Protein AF-A0A9W7I0G0-F1 (afdb_monomer)

InterPro domains:
  IPR007750 Protein of unknown function DUF674 [PF05056] (15-98)
  IPR007750 Protein of unknown function DUF674 [PTHR33103] (7-98)

Radius of gyration: 18.76 Å; Cα contacts (8 Å, |Δi|>4): 47; chains: 1; bounding box: 47×46×47 Å

Foldseek 3Di:
DDDDDDDDDDPDPDDPDDDPADPDDPDHPPFDWDQAQQRDIDTDDPVVVVVVCVVVVPPDPVPDDDDDDDDDPVLVVQLVVQNVPHSRRCCVRPPDDPPDDDPDD

Secondary structure (DSSP, 8-state):
--------PPP-------TTS---SSS-TT--EEE-TT--EEE--HHHHHHHHHHTT---GGG---------HHHHHHHHHHHTT-S-HHHHHHTS--TT-PPP-

Mean predicted aligned error: 12.9 Å

pLDDT: mean 76.41, std 18.71, range [35.84, 95.69]

Structure (mmCIF, N/CA/C/O backbone):
data_AF-A0A9W7I0G0-F1
#
_entry.id   AF-A0A9W7I0G0-F1
#
loop_
_atom_site.group_PDB
_atom_site.id
_atom_site.type_symbol
_atom_site.label_atom_id
_atom_site.label_alt_id
_atom_site.label_comp_id
_atom_site.label_asym_id
_atom_site.label_entity_id
_atom_site.label_seq_id
_atom_site.pdbx_PDB_ins_code
_atom_site.Cartn_x
_atom_site.Cartn_y
_atom_site.Cartn_z
_atom_site.occupancy
_atom_site.B_iso_or_equiv
_atom_site.auth_seq_id
_atom_site.auth_comp_id
_atom_site.auth_asym_id
_atom_site.auth_atom_id
_atom_site.pdbx_PDB_model_num
ATOM 1 N N . MET A 1 1 ? -33.365 4.850 -3.389 1.00 35.84 1 MET A N 1
ATOM 2 C CA . MET A 1 1 ? -32.815 5.903 -4.267 1.00 35.84 1 MET A CA 1
ATOM 3 C C . MET A 1 1 ? -31.499 5.386 -4.838 1.00 35.84 1 MET A C 1
ATOM 5 O O . MET A 1 1 ? -30.573 5.186 -4.066 1.00 35.84 1 MET A O 1
ATOM 9 N N . ASN A 1 2 ? -31.432 5.066 -6.129 1.00 41.19 2 ASN A N 1
ATOM 10 C CA . ASN A 1 2 ? -30.206 4.669 -6.828 1.00 41.19 2 ASN A CA 1
ATOM 11 C C . ASN A 1 2 ? -29.677 5.876 -7.616 1.00 41.19 2 ASN A C 1
ATOM 13 O O . ASN A 1 2 ? -30.193 6.207 -8.677 1.00 41.19 2 ASN A O 1
ATOM 17 N N . THR A 1 3 ? -28.675 6.569 -7.082 1.00 43.38 3 THR A N 1
ATOM 18 C CA . THR A 1 3 ? -28.084 7.718 -7.776 1.00 43.38 3 THR A CA 1
ATOM 19 C C . THR A 1 3 ? -27.079 7.219 -8.809 1.00 43.38 3 THR A C 1
ATOM 21 O O . THR A 1 3 ? -26.049 6.648 -8.455 1.00 43.38 3 THR A O 1
ATOM 24 N N . THR A 1 4 ? -27.381 7.414 -10.089 1.00 46.12 4 THR A N 1
ATOM 25 C CA . THR A 1 4 ? -26.480 7.097 -11.201 1.00 46.12 4 THR A CA 1
ATOM 26 C C . THR A 1 4 ? -25.302 8.072 -11.190 1.00 46.12 4 THR A C 1
ATOM 28 O O . THR A 1 4 ? -25.496 9.277 -11.341 1.00 46.12 4 THR A O 1
ATOM 31 N N . ALA A 1 5 ? -24.081 7.574 -10.990 1.00 41.25 5 ALA A N 1
ATOM 32 C CA . ALA A 1 5 ? -22.877 8.394 -11.081 1.00 41.25 5 ALA A CA 1
ATOM 33 C C . ALA A 1 5 ? -22.491 8.580 -12.557 1.00 41.25 5 ALA A C 1
ATOM 35 O O . ALA A 1 5 ? -22.137 7.622 -13.243 1.00 41.25 5 ALA A O 1
ATOM 36 N N . THR A 1 6 ? -22.571 9.813 -13.052 1.00 47.00 6 THR A N 1
ATOM 37 C CA . THR A 1 6 ? -22.161 10.162 -14.417 1.00 47.00 6 THR A CA 1
ATOM 38 C C . THR A 1 6 ? -20.648 10.361 -14.454 1.00 47.00 6 THR A C 1
ATOM 40 O O . THR A 1 6 ? -20.123 11.293 -13.845 1.00 47.00 6 THR A O 1
ATOM 43 N N . TYR A 1 7 ? -19.936 9.488 -15.166 1.00 55.75 7 TYR A N 1
ATOM 44 C CA . TYR A 1 7 ? -18.500 9.632 -15.398 1.00 55.75 7 TYR A CA 1
ATOM 45 C C . TYR A 1 7 ? -18.245 10.802 -16.358 1.00 55.75 7 TYR A C 1
ATOM 47 O O . TYR A 1 7 ? -18.633 10.750 -17.525 1.00 55.75 7 TYR A O 1
ATOM 55 N N . VAL A 1 8 ? -17.615 11.869 -15.864 1.00 49.25 8 VAL A N 1
ATOM 56 C CA . VAL A 1 8 ? -17.233 13.035 -16.669 1.00 49.25 8 VAL A CA 1
ATOM 57 C C . VAL A 1 8 ? -15.764 12.926 -17.069 1.00 49.25 8 VAL A C 1
ATOM 59 O O . VAL A 1 8 ? -14.862 13.073 -16.247 1.00 49.25 8 VAL A O 1
ATOM 62 N N . ASN A 1 9 ? -15.506 12.662 -18.351 1.00 48.34 9 ASN A N 1
ATOM 63 C CA . ASN A 1 9 ? -14.161 12.804 -18.902 1.00 48.34 9 ASN A CA 1
ATOM 64 C C . ASN A 1 9 ? -13.757 14.290 -18.875 1.00 48.34 9 ASN A C 1
ATOM 66 O O . ASN A 1 9 ? -14.524 15.126 -19.361 1.00 48.34 9 ASN A O 1
ATOM 70 N N . PRO A 1 10 ? -12.560 14.647 -18.373 1.00 54.00 10 PRO A N 1
ATOM 71 C CA . PRO A 1 10 ? -12.049 16.003 -18.521 1.00 54.00 10 PRO A CA 1
ATOM 72 C C . PRO A 1 10 ? -11.884 16.351 -20.012 1.00 54.00 10 PRO A C 1
ATOM 74 O O . PRO A 1 10 ? -11.620 15.457 -20.825 1.00 54.00 10 PRO A O 1
ATOM 77 N N . PRO A 1 11 ? -12.050 17.633 -20.391 1.00 52.91 11 PRO A N 1
ATOM 78 C CA . PRO A 1 11 ? -12.024 18.057 -21.783 1.00 52.91 11 PRO A CA 1
ATOM 79 C C . PRO A 1 11 ? -10.702 17.658 -22.440 1.00 52.91 11 PRO A C 1
ATOM 81 O O . PRO A 1 11 ? -9.613 18.002 -21.978 1.00 52.91 11 PRO A O 1
ATOM 84 N N . ASN A 1 12 ? -10.833 16.896 -23.523 1.00 51.38 12 ASN A N 1
ATOM 85 C CA . ASN A 1 12 ? -9.749 16.355 -24.324 1.00 51.38 12 ASN A CA 1
ATOM 86 C C . ASN A 1 12 ? -8.853 17.505 -24.815 1.00 51.38 12 ASN A C 1
ATOM 88 O O . ASN A 1 12 ? -9.243 18.264 -25.705 1.00 51.38 12 ASN A O 1
ATOM 92 N N . LYS A 1 13 ? -7.657 17.672 -24.235 1.00 48.56 13 LYS A N 1
ATOM 93 C CA . LYS A 1 13 ? -6.672 18.607 -24.784 1.00 48.56 13 LYS A CA 1
ATOM 94 C C . LYS A 1 13 ? -6.211 18.008 -26.108 1.00 48.56 13 LYS A C 1
ATOM 96 O O . LYS A 1 13 ? -5.438 17.055 -26.110 1.00 48.56 13 LYS A O 1
ATOM 101 N N . VAL A 1 14 ? -6.706 18.546 -27.223 1.00 50.16 14 VAL A N 1
ATOM 102 C CA . VAL A 1 14 ? -6.259 18.165 -28.567 1.00 50.16 14 VAL A CA 1
ATOM 103 C C . VAL A 1 14 ? -4.743 18.311 -28.597 1.00 50.16 14 VAL A C 1
ATOM 105 O O . VAL A 1 14 ? -4.200 19.410 -28.516 1.00 50.16 14 VAL A O 1
ATOM 108 N N . SER A 1 15 ? -4.054 17.180 -28.608 1.00 46.69 15 SER A N 1
ATOM 109 C CA . SER A 1 15 ? -2.616 17.094 -28.791 1.00 46.69 15 SER A CA 1
ATOM 110 C C . SER A 1 15 ? -2.407 16.079 -29.895 1.00 46.69 15 SER A C 1
ATOM 112 O O . SER A 1 15 ? -2.572 14.876 -29.716 1.00 46.69 15 SER A O 1
ATOM 114 N N . THR A 1 16 ? -2.127 16.615 -31.073 1.00 47.78 16 THR A N 1
ATOM 115 C CA . THR A 1 16 ? -1.589 15.912 -32.230 1.00 47.78 16 THR A CA 1
ATOM 116 C C . THR A 1 16 ? -0.291 15.207 -31.832 1.00 47.78 16 THR A C 1
ATOM 118 O O . THR A 1 16 ? 0.770 15.820 -31.876 1.00 47.78 16 THR A O 1
ATOM 121 N N . ALA A 1 17 ? -0.363 13.946 -31.405 1.00 44.78 17 ALA A N 1
ATOM 122 C CA . ALA A 1 17 ? 0.785 13.043 -31.339 1.00 44.78 17 ALA A CA 1
ATOM 123 C C . ALA A 1 17 ? 0.320 11.591 -31.145 1.00 44.78 17 ALA A C 1
ATOM 125 O O . ALA A 1 17 ? -0.325 11.259 -30.156 1.00 44.78 17 ALA A O 1
ATOM 126 N N . THR A 1 18 ? 0.670 10.763 -32.128 1.00 39.16 18 THR A N 1
ATOM 127 C CA . THR A 1 18 ? 0.941 9.317 -32.097 1.00 39.16 18 THR A CA 1
ATOM 128 C C . THR A 1 18 ? 0.221 8.467 -31.037 1.00 39.16 18 THR A C 1
ATOM 130 O O . THR A 1 18 ? 0.488 8.532 -29.839 1.00 39.16 18 THR A O 1
ATOM 133 N N . SER A 1 19 ? -0.616 7.561 -31.539 1.00 48.94 19 SER A N 1
ATOM 134 C CA . SER A 1 19 ? -1.561 6.633 -30.899 1.00 48.94 19 SER A CA 1
ATOM 135 C C . SER A 1 19 ? -1.016 5.624 -29.863 1.00 48.94 19 SER A C 1
ATOM 137 O O . SER A 1 19 ? -1.624 4.576 -29.670 1.00 48.94 19 SER A O 1
ATOM 139 N N . ALA A 1 20 ? 0.103 5.893 -29.186 1.00 50.91 20 ALA A N 1
ATOM 140 C CA . ALA A 1 20 ? 0.719 4.970 -28.224 1.00 50.91 20 ALA A CA 1
ATOM 141 C C . ALA A 1 20 ? 0.791 5.495 -26.774 1.00 50.91 20 ALA A C 1
ATOM 143 O O . ALA A 1 20 ? 1.033 4.707 -25.864 1.00 50.91 20 ALA A O 1
ATOM 144 N N . ALA A 1 21 ? 0.572 6.792 -26.524 1.00 50.62 21 ALA A N 1
ATOM 145 C CA . ALA A 1 21 ? 0.963 7.414 -25.249 1.00 50.62 21 ALA A CA 1
ATOM 146 C C . ALA A 1 21 ? -0.184 7.930 -24.361 1.00 50.62 21 ALA A C 1
ATOM 148 O O . ALA A 1 21 ? 0.081 8.560 -23.342 1.00 50.62 21 ALA A O 1
ATOM 149 N N . ASN A 1 22 ? -1.451 7.687 -24.711 1.00 52.88 22 ASN A N 1
ATOM 150 C CA . ASN A 1 22 ? -2.585 8.273 -23.986 1.00 52.88 22 ASN A CA 1
ATOM 151 C C . ASN A 1 22 ? -3.627 7.225 -23.566 1.00 52.88 22 ASN A C 1
ATOM 153 O O . ASN A 1 22 ? -4.810 7.324 -23.884 1.00 52.88 22 ASN A O 1
ATOM 157 N N . LYS A 1 23 ? -3.194 6.192 -22.831 1.00 59.06 23 LYS A N 1
ATOM 158 C CA . LYS A 1 23 ? -4.129 5.456 -21.969 1.00 59.06 23 LYS A CA 1
ATOM 159 C C . LYS A 1 23 ? -4.421 6.348 -20.764 1.00 59.06 23 LYS A C 1
ATOM 161 O O . LYS A 1 23 ? -3.626 6.402 -19.832 1.00 59.06 23 LYS A O 1
ATOM 166 N N . GLY A 1 24 ? -5.520 7.096 -20.835 1.00 64.81 24 GLY A N 1
ATOM 167 C CA . GLY A 1 24 ? -5.981 7.961 -19.752 1.00 64.81 24 GLY A CA 1
ATOM 168 C C . GLY A 1 24 ? -6.154 7.173 -18.452 1.00 64.81 24 GLY A C 1
ATOM 169 O O . GLY A 1 24 ? -6.848 6.160 -18.418 1.00 64.81 24 GLY A O 1
ATOM 170 N N . GLY A 1 25 ? -5.492 7.630 -17.393 1.00 75.25 25 GLY A N 1
ATOM 171 C CA . GLY A 1 25 ? -5.503 7.025 -16.066 1.00 75.25 25 GLY A CA 1
ATOM 172 C C . GLY A 1 25 ? -4.751 7.911 -15.075 1.00 75.25 25 GLY A C 1
ATOM 173 O O . GLY A 1 25 ? -4.019 8.813 -15.477 1.00 75.25 25 GLY A O 1
ATOM 174 N N . TYR A 1 26 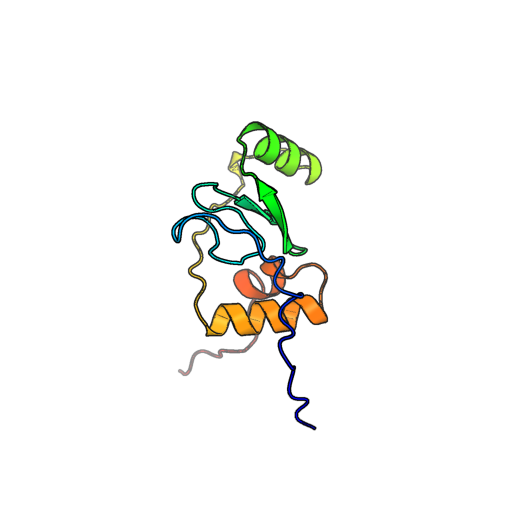? -4.947 7.677 -13.776 1.00 84.50 26 TYR A N 1
ATOM 175 C CA . TYR A 1 26 ? -4.305 8.472 -12.719 1.00 84.50 26 TYR A CA 1
ATOM 176 C C . TYR A 1 26 ? -2.788 8.221 -12.614 1.00 84.50 26 TYR A C 1
ATOM 178 O O . TYR A 1 26 ? -2.034 9.096 -12.195 1.00 84.50 26 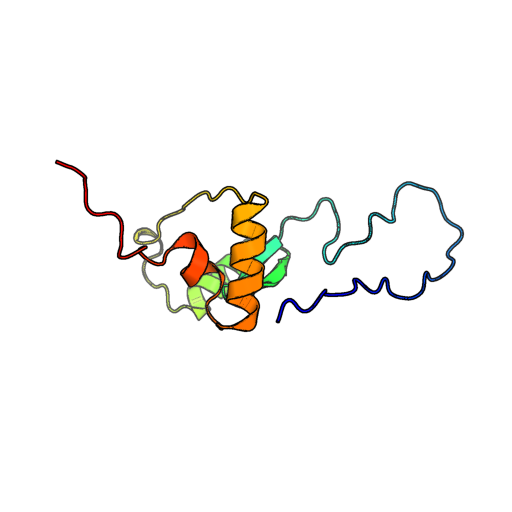TYR A O 1
ATOM 186 N N . VAL A 1 27 ? -2.327 7.039 -13.034 1.00 84.81 27 VAL A N 1
ATOM 187 C CA . VAL A 1 27 ? -0.926 6.604 -12.949 1.00 84.81 27 VAL A CA 1
ATOM 188 C C . VAL A 1 27 ? -0.293 6.442 -14.329 1.00 84.81 27 VAL A C 1
ATOM 190 O O . VAL A 1 27 ? -0.977 6.153 -15.312 1.00 84.81 27 VAL A O 1
ATOM 193 N N . LYS A 1 28 ? 1.032 6.606 -14.410 1.00 84.31 28 LYS A N 1
ATOM 194 C CA . LYS A 1 28 ? 1.792 6.357 -15.640 1.00 84.31 28 LYS A CA 1
ATOM 195 C C . LYS A 1 28 ? 2.058 4.861 -15.780 1.00 84.31 28 LYS A C 1
ATOM 197 O O . LYS A 1 28 ? 2.384 4.188 -14.807 1.00 84.31 28 LYS A O 1
ATOM 202 N N . GLY A 1 29 ? 1.948 4.342 -17.001 1.00 79.44 29 GLY A N 1
ATOM 203 C CA . GLY A 1 29 ? 2.319 2.956 -17.284 1.00 79.44 29 GLY A CA 1
ATOM 204 C C . GLY A 1 29 ? 3.804 2.689 -17.010 1.00 79.44 29 GLY A C 1
ATOM 205 O O . GLY A 1 29 ? 4.621 3.607 -17.072 1.00 79.44 29 GLY A O 1
ATOM 206 N N . VAL A 1 30 ? 4.147 1.418 -16.762 1.00 80.75 30 VAL A N 1
ATOM 207 C CA . VAL A 1 30 ? 5.533 0.921 -16.579 1.00 80.75 30 VAL A CA 1
ATOM 208 C C . VAL A 1 30 ? 6.202 1.366 -15.262 1.00 80.75 30 VAL A C 1
ATOM 210 O O . VAL A 1 30 ? 7.354 1.033 -15.005 1.00 80.75 30 VAL A O 1
ATOM 213 N N . VAL A 1 31 ? 5.478 2.065 -14.385 1.00 85.19 31 VAL A N 1
ATOM 214 C CA . VAL A 1 31 ? 5.933 2.418 -13.033 1.00 85.19 31 VAL A CA 1
ATOM 215 C C . VAL A 1 31 ? 5.155 1.595 -12.009 1.00 85.19 31 VAL A C 1
ATOM 217 O O . VAL A 1 31 ? 3.937 1.458 -12.114 1.00 85.19 31 VAL A O 1
ATOM 220 N N . THR A 1 32 ? 5.855 1.060 -11.010 1.00 8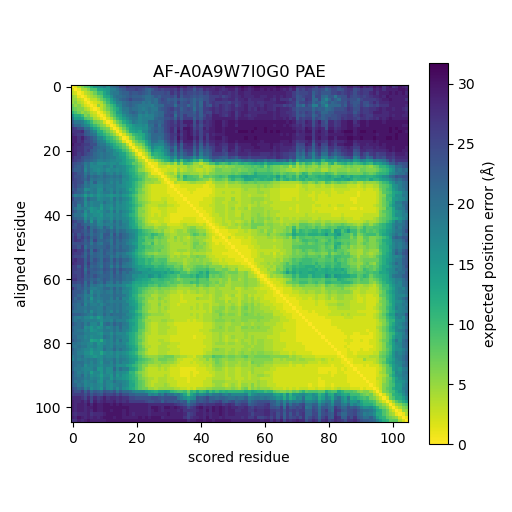8.94 32 THR A N 1
ATOM 221 C CA . THR A 1 32 ? 5.226 0.430 -9.843 1.00 88.94 32 THR A CA 1
ATOM 222 C C . THR A 1 32 ? 4.894 1.501 -8.813 1.00 88.94 32 THR A C 1
ATOM 224 O O . THR A 1 32 ? 5.689 2.413 -8.587 1.00 88.94 32 THR A O 1
ATOM 227 N N . TYR A 1 33 ? 3.732 1.395 -8.176 1.00 90.69 33 TYR A N 1
ATOM 228 C CA . TYR A 1 33 ? 3.245 2.368 -7.202 1.00 90.69 33 TYR A CA 1
ATOM 229 C C . TYR A 1 33 ? 2.929 1.697 -5.871 1.00 90.69 33 TYR A C 1
ATOM 231 O O . TYR A 1 33 ? 2.482 0.553 -5.832 1.00 90.69 33 TYR A O 1
ATOM 239 N N . THR A 1 34 ? 3.123 2.450 -4.797 1.00 90.94 34 THR A N 1
ATOM 240 C CA . THR A 1 34 ? 2.628 2.143 -3.462 1.00 90.94 34 THR A CA 1
ATOM 241 C C . THR A 1 34 ? 1.314 2.889 -3.261 1.00 90.94 3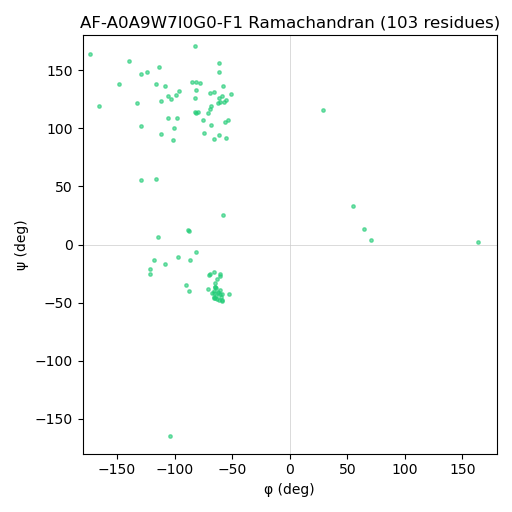4 THR A C 1
ATOM 243 O O . THR A 1 34 ? 1.226 4.086 -3.540 1.00 90.94 34 THR A O 1
ATOM 246 N N . ILE A 1 35 ? 0.294 2.185 -2.777 1.00 90.44 35 ILE A N 1
ATOM 247 C CA . ILE A 1 35 ? -0.992 2.773 -2.397 1.00 90.44 35 ILE A CA 1
ATOM 248 C C . ILE A 1 35 ? -1.108 2.650 -0.880 1.00 90.44 35 ILE A C 1
ATOM 250 O O . ILE A 1 35 ? -0.959 1.555 -0.338 1.00 90.44 35 ILE A O 1
ATOM 254 N N . LEU A 1 36 ? -1.311 3.776 -0.201 1.00 89.81 36 LEU A N 1
ATOM 255 C CA . LEU A 1 36 ? -1.508 3.820 1.246 1.00 89.81 36 LEU A CA 1
ATOM 256 C C . LEU A 1 36 ? -2.961 3.517 1.613 1.00 89.81 36 LEU A C 1
ATOM 258 O O . LEU A 1 36 ? -3.842 3.464 0.757 1.00 89.81 36 LEU A O 1
ATOM 262 N N . ASP A 1 37 ? -3.211 3.337 2.907 1.00 91.12 37 ASP A N 1
ATOM 263 C CA . ASP A 1 37 ? -4.530 2.962 3.418 1.00 91.12 37 ASP A CA 1
ATOM 264 C C . ASP A 1 37 ? -5.633 3.989 3.094 1.00 91.12 37 ASP A C 1
ATOM 266 O O . ASP A 1 37 ? -6.794 3.634 2.920 1.00 91.12 37 ASP A O 1
ATOM 270 N N . ASP A 1 38 ? -5.262 5.256 2.922 1.00 90.25 38 ASP A N 1
ATOM 271 C CA . ASP A 1 38 ? -6.140 6.356 2.506 1.00 90.25 38 ASP A CA 1
ATOM 272 C C . ASP A 1 38 ? -6.246 6.515 0.975 1.00 90.25 38 ASP A C 1
ATOM 274 O O . ASP A 1 38 ? -6.747 7.523 0.480 1.00 90.25 38 ASP A O 1
ATOM 278 N N . LEU A 1 39 ? -5.766 5.523 0.218 1.00 92.31 39 LEU A N 1
ATOM 279 C CA . LEU A 1 39 ? -5.652 5.508 -1.242 1.00 92.31 39 LEU A CA 1
ATOM 280 C C . LEU A 1 39 ? -4.678 6.538 -1.833 1.00 92.31 39 LEU A C 1
ATOM 282 O O . LEU A 1 39 ? -4.660 6.732 -3.052 1.00 92.31 39 LEU A O 1
ATOM 286 N N . THR A 1 40 ? -3.818 7.160 -1.020 1.00 89.75 40 THR A N 1
ATOM 287 C CA . THR A 1 40 ? -2.727 7.990 -1.541 1.00 89.75 40 THR A CA 1
ATOM 288 C C . THR A 1 40 ? -1.788 7.136 -2.385 1.00 89.75 40 THR A C 1
ATOM 290 O O . THR A 1 40 ? -1.264 6.124 -1.918 1.00 89.75 40 THR A O 1
ATOM 293 N N . VAL A 1 41 ? -1.541 7.567 -3.622 1.00 90.56 41 VAL A N 1
ATOM 294 C CA . VAL A 1 41 ? -0.676 6.853 -4.567 1.00 90.56 41 VAL A CA 1
ATOM 295 C C . VAL A 1 41 ? 0.675 7.549 -4.660 1.00 90.56 41 VAL A C 1
ATOM 297 O O . VAL A 1 41 ? 0.757 8.730 -5.000 1.00 90.56 41 VAL A O 1
ATOM 300 N N . THR A 1 42 ? 1.750 6.807 -4.421 1.00 88.38 42 THR A N 1
ATOM 301 C CA . THR A 1 42 ? 3.126 7.285 -4.585 1.00 88.38 42 THR A CA 1
ATOM 302 C C . THR A 1 42 ? 3.932 6.306 -5.437 1.00 88.38 42 THR A C 1
ATOM 304 O O . THR A 1 42 ? 3.675 5.104 -5.402 1.00 88.38 42 THR A O 1
ATOM 307 N N . PRO A 1 43 ? 4.895 6.766 -6.256 1.00 88.94 43 PRO A N 1
ATOM 308 C CA . PRO A 1 43 ? 5.793 5.855 -6.959 1.00 88.94 43 PRO A CA 1
ATOM 309 C C . PRO A 1 43 ? 6.546 4.966 -5.965 1.00 88.94 43 PRO A C 1
ATOM 311 O O . PRO A 1 43 ? 7.046 5.448 -4.946 1.00 88.94 43 PRO A O 1
ATOM 314 N N . MET A 1 44 ? 6.643 3.675 -6.266 1.00 87.25 44 MET A N 1
ATOM 315 C CA . MET A 1 44 ? 7.342 2.727 -5.413 1.00 87.25 44 MET A CA 1
ATOM 316 C C . MET A 1 44 ? 8.846 3.007 -5.464 1.00 87.25 44 MET A C 1
ATOM 318 O O . MET A 1 44 ? 9.452 3.115 -6.528 1.00 87.25 44 MET A O 1
ATOM 322 N N . SER A 1 45 ? 9.457 3.105 -4.291 1.00 84.88 45 SER A N 1
ATOM 323 C CA . SER A 1 45 ? 10.902 3.206 -4.121 1.00 84.88 45 SER A CA 1
ATOM 324 C C . SER A 1 45 ? 11.270 2.527 -2.816 1.00 84.88 45 SER A C 1
ATOM 326 O O . SER A 1 45 ? 10.594 2.745 -1.812 1.00 84.88 45 SER A O 1
ATOM 328 N N . THR A 1 46 ? 12.356 1.752 -2.801 1.00 81.62 46 THR A N 1
ATOM 329 C CA . THR A 1 46 ? 12.858 1.087 -1.589 1.00 81.62 46 THR A CA 1
ATOM 330 C C . THR A 1 46 ? 13.036 2.079 -0.440 1.00 81.62 46 THR A C 1
ATOM 332 O O . THR A 1 46 ? 12.617 1.812 0.681 1.00 81.62 46 THR A O 1
ATOM 335 N N . ILE A 1 47 ? 13.580 3.265 -0.733 1.00 81.94 47 ILE A N 1
ATOM 336 C CA . ILE A 1 47 ? 13.782 4.327 0.259 1.00 81.94 47 ILE A CA 1
ATOM 337 C C . ILE A 1 47 ? 12.429 4.825 0.780 1.00 81.94 47 ILE A C 1
ATOM 339 O O . ILE A 1 47 ? 12.240 4.922 1.989 1.00 81.94 47 ILE A O 1
ATOM 343 N N . SER A 1 48 ? 11.462 5.072 -0.112 1.00 78.75 48 SER A N 1
ATOM 344 C CA . SER A 1 48 ? 10.127 5.536 0.289 1.00 78.75 48 SER A CA 1
ATOM 345 C C . SER A 1 48 ? 9.377 4.496 1.123 1.00 78.75 48 SER A C 1
ATOM 347 O O . SER A 1 48 ? 8.673 4.871 2.059 1.00 78.75 48 SER A O 1
ATOM 349 N N . SER A 1 49 ? 9.532 3.207 0.814 1.00 83.00 49 SER A N 1
ATOM 350 C CA . SER A 1 49 ? 8.949 2.117 1.598 1.00 83.00 49 SER A CA 1
ATOM 351 C C . SER A 1 49 ? 9.565 2.043 2.999 1.00 83.00 49 SER A C 1
ATOM 353 O O . SER A 1 49 ? 8.831 1.927 3.976 1.00 83.00 49 SER A O 1
ATOM 355 N N . ILE A 1 50 ? 10.888 2.201 3.135 1.00 83.81 50 ILE A N 1
ATOM 356 C CA . ILE A 1 50 ? 11.562 2.248 4.447 1.00 83.81 50 ILE A CA 1
ATOM 357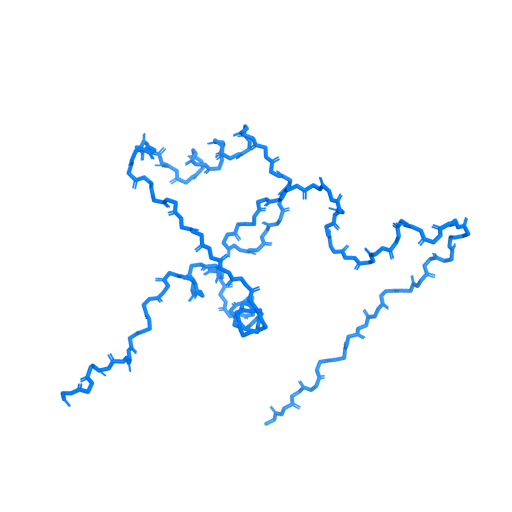 C C . ILE A 1 50 ? 11.107 3.472 5.256 1.00 83.81 50 ILE A C 1
ATOM 359 O O . ILE A 1 50 ? 10.807 3.361 6.445 1.00 83.81 50 ILE A O 1
ATOM 363 N N . THR A 1 51 ? 11.020 4.651 4.633 1.00 83.50 51 THR A N 1
ATOM 364 C CA . THR A 1 51 ? 10.507 5.862 5.295 1.00 83.50 51 THR A CA 1
ATOM 365 C C . THR A 1 51 ? 9.065 5.677 5.763 1.00 83.50 51 THR A C 1
ATOM 367 O O . THR A 1 51 ? 8.716 6.114 6.857 1.00 83.50 51 THR A O 1
ATOM 370 N N . MET A 1 52 ? 8.232 5.000 4.972 1.00 84.75 52 MET A N 1
ATOM 371 C CA . MET A 1 52 ? 6.854 4.683 5.337 1.00 84.75 52 MET A CA 1
ATOM 372 C C . MET A 1 52 ? 6.778 3.763 6.562 1.00 84.75 52 MET A C 1
ATOM 374 O O . MET A 1 52 ? 6.037 4.073 7.491 1.00 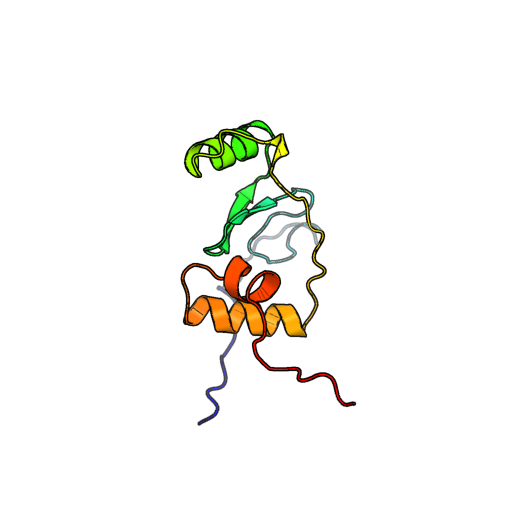84.75 52 MET A O 1
ATOM 378 N N . LEU A 1 53 ? 7.572 2.688 6.607 1.00 86.56 53 LEU A N 1
ATOM 379 C CA . LEU A 1 53 ? 7.647 1.797 7.774 1.00 86.56 53 LEU A CA 1
ATOM 380 C C . LEU A 1 53 ? 8.075 2.552 9.041 1.00 86.56 53 LEU A C 1
ATOM 382 O O . LEU A 1 53 ? 7.457 2.395 10.092 1.00 86.56 53 LEU A O 1
ATOM 386 N N . ASN A 1 54 ? 9.062 3.446 8.921 1.00 83.62 54 ASN A N 1
ATOM 387 C CA . ASN A 1 54 ? 9.467 4.327 10.020 1.00 83.62 54 ASN A CA 1
ATOM 388 C C . ASN A 1 54 ? 8.338 5.271 10.460 1.00 83.62 54 ASN A C 1
ATOM 390 O O . ASN A 1 54 ? 8.133 5.465 11.655 1.00 83.62 54 ASN A O 1
ATOM 394 N N . LYS A 1 55 ? 7.576 5.840 9.513 1.00 82.38 55 LYS A N 1
ATOM 395 C CA . LYS A 1 55 ? 6.432 6.722 9.809 1.00 82.38 55 LYS A CA 1
ATOM 396 C C . LYS A 1 55 ? 5.316 5.994 10.564 1.00 82.38 55 LYS A C 1
ATOM 398 O O . LYS A 1 55 ? 4.603 6.622 11.335 1.00 82.38 55 LYS A O 1
ATOM 403 N N . PHE A 1 56 ? 5.179 4.688 10.348 1.00 80.25 56 PHE A N 1
ATOM 404 C CA . PHE A 1 56 ? 4.262 3.820 11.089 1.00 80.25 56 PHE A CA 1
ATOM 405 C C . PHE A 1 56 ? 4.869 3.247 12.379 1.00 80.25 56 PHE A C 1
ATOM 407 O O . PHE A 1 56 ? 4.279 2.355 12.982 1.00 80.25 56 PHE A O 1
ATOM 414 N N . ASN A 1 57 ? 6.030 3.753 12.813 1.00 83.62 57 ASN A N 1
ATOM 415 C CA . ASN A 1 57 ? 6.735 3.317 14.019 1.00 83.62 57 ASN A CA 1
ATOM 416 C C . ASN A 1 57 ? 7.011 1.802 14.052 1.00 83.62 57 ASN A C 1
ATOM 418 O O . ASN A 1 57 ? 7.037 1.193 15.122 1.00 83.62 57 ASN A O 1
ATOM 422 N N . VAL A 1 58 ? 7.244 1.186 12.890 1.00 83.12 58 VAL A N 1
ATOM 423 C CA . VAL A 1 58 ? 7.629 -0.226 12.815 1.00 83.12 58 VAL A CA 1
ATOM 424 C C . VAL A 1 58 ? 9.092 -0.365 13.233 1.00 83.12 58 VAL A C 1
ATOM 426 O O . VAL A 1 58 ? 9.995 0.022 12.498 1.00 83.12 58 VAL A O 1
ATOM 429 N N . ILE A 1 59 ? 9.321 -0.918 14.425 1.00 79.06 59 ILE A N 1
ATOM 430 C CA . ILE A 1 59 ? 10.666 -1.155 14.985 1.00 79.06 59 ILE A CA 1
ATOM 431 C C . ILE A 1 59 ? 11.191 -2.543 14.580 1.00 79.06 59 ILE A C 1
ATOM 433 O O . ILE A 1 59 ? 12.382 -2.717 14.336 1.00 79.06 59 ILE A O 1
ATOM 437 N N . GLN A 1 60 ? 10.289 -3.521 14.488 1.00 82.94 60 GLN A N 1
ATOM 438 C CA . GLN A 1 60 ? 10.572 -4.919 14.162 1.00 82.94 60 GLN A CA 1
ATOM 439 C C . GLN A 1 60 ? 9.981 -5.253 12.794 1.00 82.94 60 GLN A C 1
ATOM 441 O O . GLN A 1 60 ? 8.791 -5.530 12.655 1.00 82.94 60 GLN A O 1
ATOM 446 N N . VAL A 1 61 ? 10.816 -5.157 11.760 1.00 81.56 61 VAL A N 1
ATOM 447 C CA . VAL A 1 61 ? 10.428 -5.458 10.370 1.00 81.56 61 VAL A CA 1
ATOM 448 C C . VAL A 1 61 ? 10.187 -6.960 10.178 1.00 81.56 61 VAL A C 1
ATOM 450 O O . VAL A 1 61 ? 9.398 -7.354 9.328 1.00 81.56 61 VAL A O 1
ATOM 453 N N . ASP A 1 62 ? 10.818 -7.796 11.000 1.00 83.62 62 ASP A N 1
ATOM 454 C CA . ASP A 1 62 ? 10.647 -9.250 11.050 1.00 83.62 62 ASP A CA 1
ATOM 455 C C . ASP A 1 62 ? 9.245 -9.686 11.499 1.00 83.62 62 ASP A C 1
ATOM 457 O O . ASP A 1 62 ? 8.796 -10.771 11.136 1.00 83.62 62 ASP A O 1
ATOM 461 N N . ALA A 1 63 ? 8.526 -8.832 12.231 1.00 86.50 63 ALA A N 1
ATOM 462 C CA . ALA A 1 63 ? 7.138 -9.072 12.616 1.00 86.50 63 ALA A CA 1
ATOM 463 C C . ALA A 1 63 ? 6.121 -8.730 11.506 1.00 86.50 63 ALA A C 1
ATOM 465 O O . ALA A 1 63 ? 4.925 -8.981 11.671 1.00 86.50 63 ALA A O 1
ATOM 466 N N . LEU A 1 64 ? 6.555 -8.136 10.386 1.00 87.38 64 LEU A N 1
ATOM 467 C CA . LEU A 1 64 ? 5.662 -7.796 9.280 1.00 87.38 64 LEU A CA 1
ATOM 468 C C . LEU A 1 64 ? 5.322 -9.029 8.440 1.00 87.38 64 LEU A C 1
ATOM 470 O O . LEU A 1 64 ? 6.186 -9.826 8.083 1.00 87.38 64 LEU A O 1
ATOM 474 N N . GLN A 1 65 ? 4.054 -9.131 8.048 1.00 88.75 65 GLN A N 1
ATOM 475 C CA . GLN A 1 65 ? 3.583 -10.156 7.126 1.00 88.75 65 GLN A CA 1
ATOM 476 C C . GLN A 1 65 ? 3.310 -9.553 5.747 1.00 88.75 65 GLN A C 1
ATOM 478 O O . GLN A 1 65 ? 2.536 -8.604 5.614 1.00 88.75 65 GLN A O 1
ATOM 483 N N . GLU A 1 66 ? 3.891 -10.150 4.708 1.00 88.62 66 GLU A N 1
ATOM 484 C CA . GLU A 1 66 ? 3.519 -9.860 3.326 1.00 88.62 66 GLU A CA 1
ATOM 485 C C . GLU A 1 66 ? 2.258 -10.646 2.942 1.00 88.62 66 GLU A C 1
ATOM 487 O O . GLU A 1 66 ? 2.148 -11.849 3.190 1.00 88.62 66 GLU A O 1
ATOM 492 N N . LYS A 1 67 ? 1.295 -9.964 2.316 1.00 89.62 67 LYS A N 1
ATOM 493 C CA . LYS A 1 67 ? 0.068 -10.573 1.805 1.00 89.62 67 LYS A CA 1
ATOM 494 C C . LYS A 1 67 ? -0.186 -10.102 0.383 1.00 89.62 67 LYS A C 1
ATOM 496 O O . LYS A 1 67 ? -0.378 -8.914 0.140 1.00 89.62 67 LYS A O 1
ATOM 501 N N . VAL A 1 68 ? -0.266 -11.054 -0.540 1.00 92.12 68 VAL A N 1
ATOM 502 C CA . VAL A 1 68 ? -0.687 -10.782 -1.915 1.00 92.12 68 VAL A CA 1
ATOM 503 C C . VAL A 1 68 ? -2.211 -10.757 -1.967 1.00 92.12 68 VAL A C 1
ATOM 505 O O . VAL A 1 68 ? -2.876 -11.704 -1.542 1.00 92.12 68 VAL A O 1
ATOM 508 N N . VAL A 1 69 ? -2.770 -9.670 -2.495 1.00 90.88 69 VAL A N 1
ATOM 509 C CA . VAL A 1 69 ? -4.209 -9.515 -2.726 1.00 90.88 69 VAL A CA 1
ATOM 510 C C . VAL A 1 69 ? -4.474 -9.375 -4.218 1.00 90.88 69 VAL A C 1
ATOM 512 O O . VAL A 1 69 ? -3.742 -8.695 -4.932 1.00 90.88 69 VAL A O 1
ATOM 515 N N . THR A 1 70 ? -5.521 -10.040 -4.701 1.00 92.19 70 THR A N 1
ATOM 516 C CA . THR A 1 70 ? -5.991 -9.884 -6.082 1.00 92.19 70 THR A CA 1
ATOM 517 C C . THR A 1 70 ? -7.166 -8.922 -6.078 1.00 92.19 70 THR A C 1
ATOM 519 O O . THR A 1 70 ? -8.101 -9.106 -5.304 1.00 92.19 70 THR A O 1
ATOM 522 N N . VAL A 1 71 ? -7.117 -7.901 -6.930 1.00 91.94 71 VAL A N 1
ATOM 523 C CA . VAL A 1 71 ? -8.184 -6.903 -7.049 1.00 91.94 71 VAL A CA 1
ATOM 524 C C . VAL A 1 71 ? -8.958 -7.170 -8.332 1.00 91.94 71 VAL A C 1
ATOM 526 O O . VAL A 1 71 ? -8.439 -6.969 -9.430 1.00 91.94 71 VAL A O 1
ATOM 529 N N . GLY A 1 72 ? -10.190 -7.653 -8.189 1.00 93.94 72 GLY A N 1
ATOM 530 C CA . GLY A 1 72 ? -11.150 -7.802 -9.272 1.00 93.94 72 GLY A CA 1
ATOM 531 C C . GLY A 1 72 ? -12.227 -6.719 -9.234 1.00 93.94 72 GLY A C 1
ATOM 532 O O . GLY A 1 72 ? -12.114 -5.701 -8.551 1.00 93.94 72 GLY A O 1
ATOM 533 N N . MET A 1 73 ? -13.309 -6.950 -9.981 1.00 94.31 73 MET A N 1
ATOM 534 C CA . MET A 1 73 ? -14.443 -6.021 -10.035 1.00 94.31 73 MET A CA 1
ATOM 535 C C . MET A 1 73 ? -15.122 -5.864 -8.667 1.00 94.31 73 MET A C 1
ATOM 537 O O . MET A 1 73 ? -15.452 -4.752 -8.266 1.00 94.31 73 MET A O 1
ATOM 541 N N . ASN A 1 74 ? -15.303 -6.967 -7.936 1.00 93.12 74 ASN A N 1
ATOM 542 C CA . ASN A 1 74 ? -15.982 -6.958 -6.641 1.00 93.12 74 ASN A CA 1
ATOM 543 C C . ASN A 1 74 ? -15.179 -6.167 -5.604 1.00 93.12 74 ASN A C 1
ATOM 545 O O . ASN A 1 74 ? -15.729 -5.315 -4.912 1.00 93.12 74 ASN A O 1
ATOM 549 N N . GLU A 1 75 ? -13.868 -6.403 -5.541 1.00 93.12 75 GLU A N 1
ATOM 550 C CA . GLU A 1 75 ? -12.958 -5.674 -4.661 1.00 93.12 75 GLU A CA 1
ATOM 551 C C . GLU A 1 75 ? -12.893 -4.197 -5.054 1.00 93.12 75 GLU A C 1
ATOM 553 O O . GLU A 1 75 ? -12.881 -3.340 -4.180 1.00 93.12 75 GLU A O 1
ATOM 558 N N . GLY A 1 76 ? -12.926 -3.880 -6.353 1.00 94.00 76 GLY A N 1
ATOM 559 C CA . GLY A 1 76 ? -12.984 -2.501 -6.838 1.00 94.00 76 GLY A CA 1
ATOM 560 C C . GLY A 1 76 ? -14.228 -1.742 -6.361 1.00 94.00 76 GLY A C 1
ATOM 561 O O . GLY A 1 76 ? -14.120 -0.592 -5.937 1.00 94.00 76 GLY A O 1
ATOM 562 N N . VAL A 1 77 ? -15.403 -2.381 -6.378 1.00 95.69 77 VAL A N 1
ATOM 563 C CA . VAL A 1 77 ? -16.647 -1.777 -5.867 1.00 95.69 77 VAL A CA 1
ATOM 564 C C . VAL A 1 77 ? -16.594 -1.596 -4.349 1.00 95.69 77 VAL A C 1
ATOM 566 O O . VAL A 1 77 ? -16.998 -0.546 -3.848 1.00 95.69 77 VAL A O 1
ATOM 569 N N . GLU A 1 78 ? -16.068 -2.575 -3.612 1.00 94.19 78 GLU A N 1
ATOM 570 C CA . GLU A 1 78 ? -15.904 -2.465 -2.157 1.00 94.19 78 GLU A CA 1
ATOM 571 C C . GLU A 1 78 ? -14.886 -1.379 -1.777 1.00 94.19 78 GLU A C 1
ATOM 573 O O . GLU A 1 78 ? -15.159 -0.588 -0.878 1.00 94.19 78 GLU A O 1
ATOM 578 N N . LEU A 1 79 ? -13.772 -1.259 -2.508 1.00 95.19 79 LEU A N 1
ATOM 579 C CA . LEU A 1 79 ? -12.798 -0.174 -2.349 1.00 95.19 79 LEU A CA 1
ATOM 580 C C . LEU A 1 79 ? -13.428 1.194 -2.596 1.00 95.19 79 LEU A C 1
ATOM 582 O O . LEU A 1 79 ? -13.229 2.114 -1.805 1.00 95.19 79 LEU A O 1
ATOM 586 N N . LEU A 1 80 ? -14.228 1.330 -3.658 1.00 94.69 80 LEU A N 1
ATOM 587 C CA . LEU A 1 80 ? -14.943 2.572 -3.933 1.00 94.69 80 LEU A CA 1
ATOM 588 C C . LEU A 1 80 ? -15.906 2.909 -2.792 1.00 94.69 80 LEU A C 1
ATOM 590 O O . LEU A 1 80 ? -15.902 4.032 -2.292 1.00 94.69 80 LEU A O 1
ATOM 594 N N . LYS A 1 81 ? -16.704 1.940 -2.344 1.00 95.19 81 LYS A N 1
ATOM 595 C CA . LYS A 1 81 ? -17.639 2.134 -1.234 1.00 95.19 81 LYS A CA 1
ATOM 596 C C . LYS A 1 81 ? -16.912 2.553 0.045 1.00 95.19 81 LYS A C 1
ATOM 598 O O . LYS A 1 81 ? -17.322 3.525 0.676 1.00 95.19 81 LYS A O 1
ATOM 603 N N . ALA A 1 82 ? -15.834 1.860 0.401 1.00 95.12 82 ALA A N 1
ATOM 604 C CA . ALA A 1 82 ? -15.040 2.162 1.584 1.00 95.12 82 ALA A CA 1
ATOM 605 C C . ALA A 1 82 ? -14.357 3.538 1.484 1.00 95.12 82 ALA A C 1
ATOM 607 O O . ALA A 1 82 ? -14.355 4.273 2.467 1.00 95.12 82 ALA A O 1
ATOM 608 N N . SER A 1 83 ? -13.901 3.959 0.297 1.00 94.62 83 SER A N 1
ATOM 609 C CA . SER A 1 83 ? -13.303 5.291 0.088 1.00 94.62 83 SER A CA 1
ATOM 610 C C . SER A 1 83 ? -14.243 6.459 0.401 1.00 94.62 83 SER A C 1
ATOM 612 O O . SER A 1 83 ? -13.795 7.549 0.745 1.00 94.62 83 SER A O 1
ATOM 614 N N . LEU A 1 84 ? -15.557 6.234 0.306 1.00 95.25 84 LEU A N 1
ATOM 615 C CA . LEU A 1 84 ? -16.573 7.240 0.616 1.00 95.25 84 LEU A CA 1
ATOM 616 C C . LEU A 1 84 ? -16.951 7.273 2.101 1.00 95.25 84 LEU A C 1
ATOM 618 O O . LEU A 1 84 ? -17.644 8.192 2.533 1.00 95.25 84 LEU A O 1
ATOM 622 N N . GLN A 1 85 ? -16.560 6.255 2.866 1.00 93.00 85 GLN A N 1
ATOM 623 C CA . GLN A 1 85 ? -17.056 6.017 4.224 1.00 93.00 85 GLN A CA 1
ATOM 624 C C . GLN A 1 85 ? -15.942 5.991 5.272 1.00 93.00 85 GLN A C 1
ATOM 626 O O . GLN A 1 85 ? -16.222 6.202 6.451 1.00 93.00 85 GLN A O 1
ATOM 631 N N . SER A 1 86 ? -14.697 5.751 4.862 1.00 93.12 86 SER A N 1
ATOM 632 C CA . SER A 1 86 ? -13.579 5.486 5.758 1.00 93.12 86 SER A CA 1
ATOM 633 C C . SER A 1 86 ? -12.292 6.167 5.304 1.00 93.12 86 SER A C 1
ATOM 635 O O . SER A 1 86 ? -12.112 6.507 4.136 1.00 93.12 86 SER A O 1
ATOM 637 N N . LYS A 1 87 ? -11.384 6.354 6.264 1.00 90.94 87 LYS A N 1
ATOM 638 C CA . LYS A 1 87 ? -10.006 6.810 6.036 1.00 90.94 87 LYS A CA 1
ATOM 639 C C . LYS A 1 87 ? -9.006 5.648 5.979 1.00 90.94 87 LYS A C 1
ATOM 641 O O . LYS A 1 87 ? -7.858 5.881 5.621 1.00 90.94 87 LYS A O 1
ATOM 646 N N . THR A 1 88 ? -9.434 4.437 6.342 1.00 93.38 88 THR A N 1
ATOM 647 C CA . THR A 1 88 ? -8.612 3.218 6.417 1.00 93.38 88 THR A CA 1
ATOM 648 C C . THR A 1 88 ? -9.094 2.18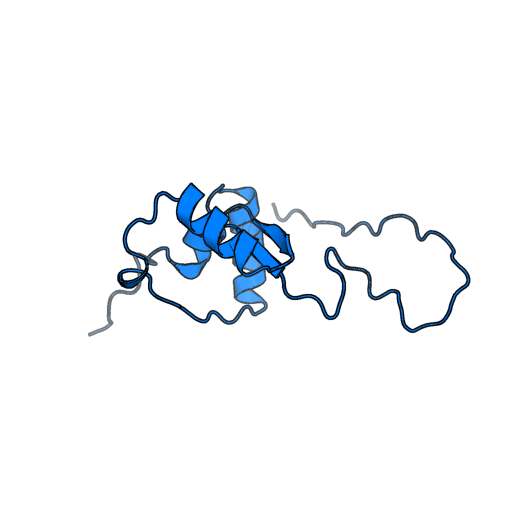1 5.404 1.00 93.38 88 THR A C 1
ATOM 650 O O . THR A 1 88 ? -9.525 1.079 5.741 1.00 93.38 88 THR A O 1
ATOM 653 N N . VAL A 1 89 ? -9.119 2.586 4.137 1.00 95.38 89 VAL A N 1
ATOM 654 C CA . VAL A 1 89 ? -9.864 1.924 3.061 1.00 95.38 89 VAL A CA 1
ATOM 655 C C . VAL A 1 89 ? -9.322 0.530 2.751 1.00 95.38 89 VAL A C 1
ATOM 657 O O . VAL A 1 89 ? -10.099 -0.412 2.592 1.00 95.38 89 VAL A O 1
ATOM 660 N N . LEU A 1 90 ? -8.000 0.373 2.654 1.00 94.12 90 LEU A N 1
ATOM 661 C CA . LEU A 1 90 ? -7.392 -0.920 2.327 1.00 94.12 90 LEU A CA 1
ATOM 662 C C . LEU A 1 90 ? -7.531 -1.898 3.498 1.00 94.12 90 LEU A C 1
ATOM 664 O O . LEU A 1 90 ? -7.817 -3.078 3.286 1.00 94.12 90 LEU A O 1
ATOM 668 N N . THR A 1 91 ? -7.385 -1.403 4.725 1.00 93.38 91 THR A N 1
ATOM 669 C CA . THR A 1 91 ? -7.604 -2.163 5.955 1.00 93.38 91 THR A CA 1
ATOM 670 C C . THR A 1 91 ? -9.037 -2.686 6.009 1.00 93.38 91 THR A C 1
ATOM 672 O O . THR A 1 91 ? -9.246 -3.886 6.204 1.00 93.38 91 THR A O 1
ATOM 675 N N . ASP A 1 92 ? -10.023 -1.828 5.751 1.00 93.31 92 ASP A N 1
ATOM 676 C CA . ASP A 1 92 ? -11.441 -2.188 5.824 1.00 93.31 92 ASP A CA 1
ATOM 677 C C . ASP A 1 92 ? -11.843 -3.241 4.785 1.00 93.31 92 ASP A C 1
ATOM 679 O O . ASP A 1 92 ? -12.696 -4.088 5.050 1.00 93.31 92 ASP A O 1
ATOM 683 N N . VAL A 1 93 ? -11.221 -3.229 3.605 1.00 93.56 93 VAL A N 1
ATOM 684 C CA . VAL A 1 93 ? -11.564 -4.171 2.530 1.00 93.56 93 VAL A CA 1
ATOM 685 C C . VAL A 1 93 ? -10.784 -5.484 2.634 1.00 93.56 93 VAL A C 1
ATOM 687 O O . VAL A 1 93 ? -11.351 -6.554 2.401 1.00 93.56 93 VAL A O 1
ATOM 690 N N . PHE A 1 94 ? -9.495 -5.441 2.985 1.00 93.12 94 PHE A N 1
ATOM 691 C CA . PHE A 1 94 ? -8.602 -6.604 2.868 1.00 93.12 94 PHE A CA 1
ATOM 692 C C . PHE A 1 94 ? -8.193 -7.251 4.196 1.00 93.12 94 PHE A C 1
ATOM 694 O O . PHE A 1 94 ? -7.698 -8.391 4.186 1.00 93.12 94 PHE A O 1
ATOM 701 N N . LEU A 1 95 ? -8.373 -6.547 5.318 1.00 90.06 95 LEU A N 1
ATOM 702 C CA . LEU A 1 95 ? -7.972 -6.999 6.654 1.00 90.06 95 LEU A CA 1
ATOM 703 C C . LEU A 1 95 ? -9.136 -7.075 7.646 1.00 90.06 95 LEU A C 1
ATOM 705 O O . LEU A 1 95 ? -9.060 -7.877 8.579 1.00 90.06 95 LEU A O 1
ATOM 709 N N . ALA A 1 96 ? -10.213 -6.305 7.456 1.00 79.31 96 ALA A N 1
ATOM 710 C CA . ALA A 1 96 ? -11.370 -6.387 8.337 1.00 79.31 96 ALA A CA 1
ATOM 711 C C . ALA A 1 96 ? -11.950 -7.807 8.341 1.00 79.31 96 ALA A C 1
ATOM 713 O O . ALA A 1 96 ? -12.252 -8.402 7.300 1.00 79.31 96 ALA A O 1
ATOM 714 N N . GLN A 1 97 ? -12.132 -8.365 9.538 1.00 60.94 97 GLN A N 1
ATOM 715 C CA . GLN A 1 97 ? -12.821 -9.637 9.676 1.00 60.94 97 GLN A CA 1
ATOM 716 C C . GLN A 1 97 ? -14.293 -9.433 9.327 1.00 60.94 97 GLN A C 1
ATOM 718 O O . GLN A 1 97 ? -15.008 -8.692 10.003 1.00 60.94 97 GLN A O 1
ATOM 723 N N . LYS A 1 98 ? -14.777 -10.133 8.296 1.00 56.62 98 LYS A N 1
ATOM 724 C CA . LYS A 1 98 ? -16.217 -10.288 8.084 1.00 56.62 98 LYS A CA 1
ATOM 725 C C . LYS A 1 98 ? -16.778 -11.111 9.243 1.00 56.62 98 LYS A C 1
ATOM 727 O O . LYS A 1 98 ? -16.823 -12.338 9.182 1.00 56.62 98 LYS A O 1
ATOM 732 N N . VAL A 1 99 ? -17.203 -10.432 10.304 1.00 51.97 99 VAL A N 1
ATOM 733 C CA . VAL A 1 99 ? -18.015 -11.011 11.375 1.00 51.97 99 VAL A CA 1
ATOM 734 C C . VAL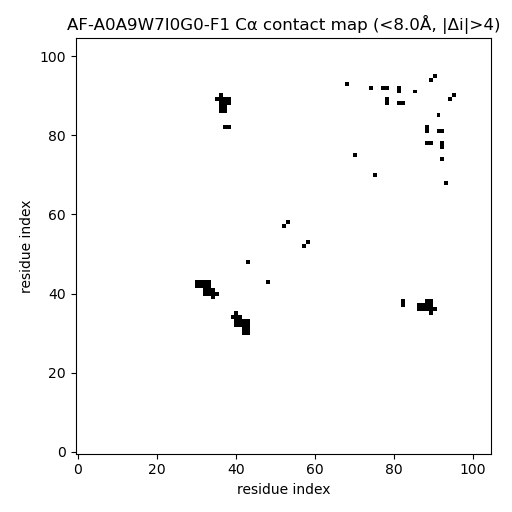 A 1 99 ? -19.323 -11.477 10.728 1.00 51.97 99 VAL A C 1
ATOM 736 O O . VAL A 1 99 ? -20.216 -10.667 10.502 1.00 51.97 99 VAL A O 1
ATOM 739 N N . GLY A 1 100 ? -19.434 -12.752 10.327 1.00 52.97 100 GLY A N 1
ATOM 740 C CA . GLY A 1 100 ? -20.699 -13.218 9.745 1.00 52.97 100 GLY A CA 1
ATOM 741 C C . GLY A 1 100 ? -20.783 -14.514 8.940 1.00 52.97 100 GLY A C 1
ATOM 742 O O . GLY A 1 100 ? -21.887 -14.817 8.498 1.00 52.97 100 GLY A O 1
ATOM 743 N N . LYS A 1 101 ? -19.734 -15.324 8.744 1.00 48.66 101 LYS A N 1
ATOM 744 C CA . LYS A 1 101 ? -19.948 -16.707 8.265 1.00 48.66 101 LYS A CA 1
ATOM 745 C C . LYS A 1 101 ? -19.838 -17.679 9.434 1.00 48.66 101 LYS A C 1
ATOM 747 O O . LYS A 1 101 ? -18.759 -18.170 9.742 1.00 48.66 101 LYS A O 1
ATOM 752 N N . LYS A 1 102 ? -20.979 -17.941 10.090 1.00 43.38 102 LYS A N 1
ATOM 753 C CA . LYS A 1 102 ? -21.140 -19.160 10.896 1.00 43.38 102 LYS A CA 1
ATOM 754 C C . LYS A 1 102 ? -20.739 -20.347 10.008 1.00 43.38 102 LYS A C 1
ATOM 756 O O . LYS A 1 102 ? -21.254 -20.423 8.890 1.00 43.38 102 LYS A O 1
ATOM 761 N N . PRO A 1 103 ? -19.863 -21.253 10.463 1.00 49.75 103 PRO A N 1
ATOM 762 C CA . PRO A 1 103 ? -19.729 -22.539 9.803 1.00 49.75 103 PRO A CA 1
ATOM 763 C C . PRO A 1 103 ? -21.092 -23.237 9.895 1.00 49.75 103 PRO A C 1
ATOM 765 O O . PRO A 1 103 ? -21.650 -23.370 10.985 1.00 49.75 103 PRO A O 1
ATOM 768 N N . SER A 1 104 ? -21.674 -23.599 8.751 1.00 61.75 104 SER A N 1
ATOM 769 C CA . SER A 1 104 ? -22.756 -24.581 8.735 1.00 61.75 104 SER A CA 1
ATOM 770 C C . SER A 1 104 ? -22.171 -25.889 9.258 1.00 61.75 104 SER A C 1
ATOM 772 O O . SER A 1 104 ? -21.161 -26.344 8.714 1.00 61.75 104 SER A O 1
ATOM 774 N N . MET A 1 105 ? -22.757 -26.421 10.334 1.00 54.62 105 MET A N 1
ATOM 775 C CA . MET A 1 105 ? -22.492 -27.792 10.779 1.00 54.62 105 MET A CA 1
ATOM 776 C C . MET A 1 105 ? -22.937 -28.797 9.723 1.00 54.62 105 MET A C 1
ATOM 778 O O . MET A 1 105 ? -23.907 -28.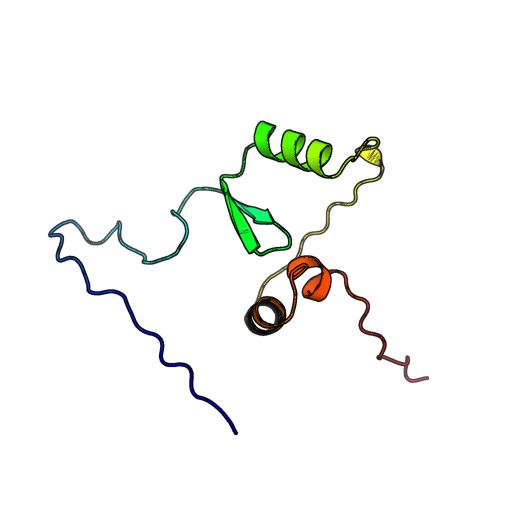479 8.995 1.00 54.62 105 MET A O 1
#

Sequence (105 aa):
MNTTATYVNPPNKVSTATSAANKGGYVKGVVTYTILDDLTVTPMSTISSITMLNKFNVIQVDALQEKVVTVGMNEGVELLKASLQSKTVLTDVFLAQKVGKKPSM

Nearest PDB structures (foldseek):
  7am2-assembly1_Aa  TM=1.676E-01  e=5.858E+00  Leishmania tarentolae

Solvent-accessible surface area (backbone atoms only — not comparable to full-atom values): 7282 Å² total; per-residue (Å²): 138,86,81,83,82,80,85,77,79,76,82,79,77,89,65,98,69,73,100,81,79,77,79,86,64,98,64,66,83,100,60,63,67,42,69,46,45,68,63,52,75,43,78,57,42,74,67,58,52,52,52,48,41,52,74,69,68,56,84,61,71,87,77,60,81,89,77,93,79,85,80,51,72,69,51,50,52,49,44,54,55,32,58,76,73,46,69,49,23,52,47,59,68,76,64,53,77,77,85,77,77,77,80,81,128

Organism: Hibiscus trionum (NCBI:txid183268)